Protein AF-A0A844EHQ6-F1 (afdb_monomer)

Nearest PDB structures (foldseek):
  2qr4-assembl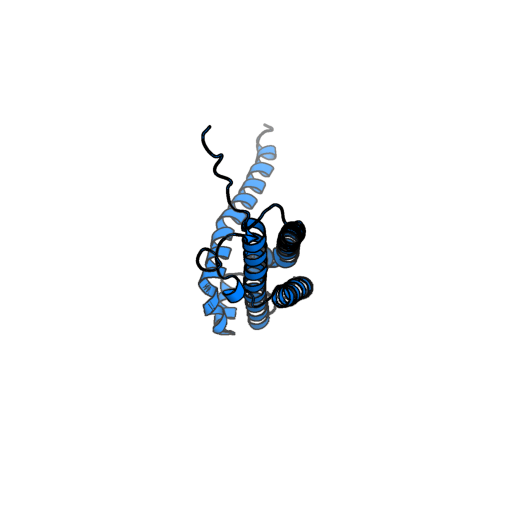y1_B  TM=8.077E-01  e=1.146E-06  Enterococcus faecium DO
  2qr4-assembly1_A  TM=8.031E-01  e=1.341E-06  Enterococcus faecium DO
  3ce2-assembly1_A  TM=8.254E-01  e=1.277E-05  Chlamydia abortus S26/3
  6ixg-assembly2_B  TM=1.799E-01  e=1.684E+00  Homo sapiens

Foldseek 3Di:
DDPDDDDDDLVRDPCVPDDDCVVLPVDVVSLVVLLVVLQVLLVVLLVLFPPLLVALVSVVVSVVSLVVSVVSLVSSQVSLVSQCVSPVVDPVSVVSNVVSVVSVVSSCVSCVRPLVVLLPQDPVSVVVSCVVPVVCVVCVVVSVVSNVCNVVVVVVVVVVVVVVCVVVPPPD

Organism: NCBI:txid152331

Structure (mmCIF, N/CA/C/O backbone):
data_AF-A0A844EHQ6-F1
#
_entry.id   AF-A0A844EHQ6-F1
#
loop_
_atom_site.group_PDB
_atom_site.id
_atom_site.type_symbol
_atom_site.label_atom_id
_atom_site.label_alt_id
_atom_site.label_comp_id
_atom_site.label_asym_id
_atom_site.label_entity_id
_atom_site.label_seq_id
_atom_site.pdbx_PDB_ins_code
_atom_site.Cartn_x
_atom_site.Cartn_y
_atom_site.Cartn_z
_atom_site.occupancy
_atom_site.B_iso_or_equiv
_atom_site.auth_seq_id
_atom_site.auth_comp_id
_atom_site.auth_asym_id
_atom_site.auth_atom_id
_atom_site.pdbx_PDB_model_num
ATOM 1 N N . MET A 1 1 ? 43.605 -10.210 -33.749 1.00 46.16 1 MET A N 1
ATOM 2 C CA . MET A 1 1 ? 42.868 -9.333 -32.817 1.00 46.16 1 MET A CA 1
ATOM 3 C C . MET A 1 1 ? 41.642 -10.095 -32.357 1.00 46.16 1 MET A C 1
ATOM 5 O O . MET A 1 1 ? 40.936 -10.614 -33.214 1.00 46.16 1 MET A O 1
ATOM 9 N N . ALA A 1 2 ? 41.449 -10.269 -31.049 1.00 52.56 2 ALA A N 1
ATOM 10 C CA . ALA A 1 2 ? 40.245 -10.914 -30.534 1.00 52.56 2 ALA A CA 1
ATOM 11 C C . ALA A 1 2 ? 39.041 -10.014 -30.852 1.00 52.56 2 ALA A C 1
ATOM 13 O O . ALA A 1 2 ? 39.104 -8.812 -30.601 1.00 52.56 2 ALA A O 1
ATOM 14 N N . LYS A 1 3 ? 37.986 -10.571 -31.459 1.00 57.03 3 LYS A N 1
ATOM 15 C CA . LYS A 1 3 ? 36.709 -9.868 -31.630 1.00 57.03 3 LYS A CA 1
ATOM 16 C C . LYS A 1 3 ? 36.200 -9.506 -30.237 1.00 57.03 3 LYS A C 1
ATOM 18 O O . LYS A 1 3 ? 35.974 -10.410 -29.436 1.00 57.03 3 LYS A O 1
ATOM 23 N N . THR A 1 4 ? 36.042 -8.217 -29.955 1.00 67.94 4 THR A N 1
ATOM 24 C CA . THR A 1 4 ? 35.307 -7.758 -28.775 1.00 67.94 4 THR A CA 1
ATOM 25 C C . THR A 1 4 ? 33.912 -8.363 -28.852 1.00 67.94 4 THR A C 1
ATOM 27 O O . THR A 1 4 ? 33.213 -8.183 -29.847 1.00 67.94 4 THR A O 1
ATOM 30 N N . GLN A 1 5 ? 33.550 -9.166 -27.858 1.00 74.12 5 GLN A N 1
ATOM 31 C CA . GLN A 1 5 ? 32.217 -9.735 -27.769 1.00 74.12 5 GLN A CA 1
ATOM 32 C C . GLN A 1 5 ? 31.311 -8.638 -27.207 1.00 74.12 5 GLN A C 1
ATOM 34 O O . GLN A 1 5 ? 31.434 -8.278 -26.039 1.00 74.12 5 GLN A O 1
ATOM 39 N N . GLU A 1 6 ? 30.483 -8.042 -28.062 1.00 82.25 6 GLU A N 1
ATOM 40 C CA . GLU A 1 6 ? 29.496 -7.051 -27.637 1.00 82.25 6 GLU A CA 1
ATOM 41 C C . GLU A 1 6 ? 28.376 -7.754 -26.867 1.00 82.25 6 GLU A C 1
ATOM 43 O O . GLU A 1 6 ? 27.886 -8.811 -27.275 1.00 82.25 6 GLU A O 1
ATOM 48 N N . LEU A 1 7 ? 28.021 -7.193 -25.711 1.00 85.50 7 LEU A N 1
ATOM 49 C CA . LEU A 1 7 ? 26.875 -7.650 -24.935 1.00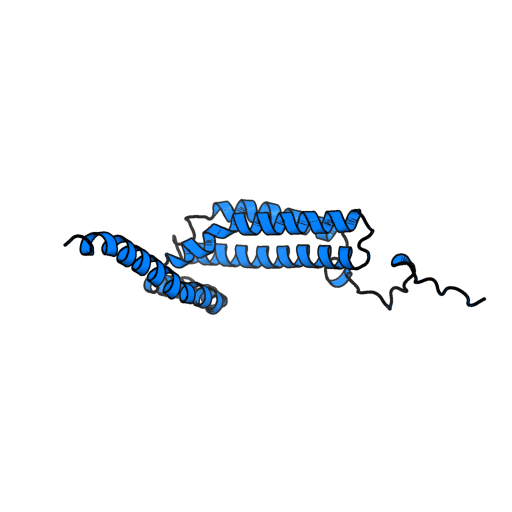 85.50 7 LEU A CA 1
ATOM 50 C C . LEU A 1 7 ? 25.594 -7.156 -25.622 1.00 85.50 7 LEU A C 1
ATOM 52 O O . LEU A 1 7 ? 25.568 -5.998 -26.041 1.00 85.50 7 LEU A O 1
ATOM 56 N N . PRO A 1 8 ? 24.549 -7.994 -25.729 1.00 88.56 8 PRO A N 1
ATOM 57 C CA . PRO A 1 8 ? 23.300 -7.586 -26.359 1.00 88.56 8 PRO A CA 1
ATOM 58 C C . PRO A 1 8 ? 22.607 -6.492 -25.543 1.00 88.56 8 PRO A C 1
ATOM 60 O O . PRO A 1 8 ? 22.617 -6.522 -24.308 1.00 88.56 8 PRO A O 1
ATOM 63 N N . LEU A 1 9 ? 21.951 -5.563 -26.235 1.00 90.81 9 LEU A N 1
ATOM 64 C CA . LEU A 1 9 ? 21.003 -4.637 -25.621 1.00 90.81 9 LEU A CA 1
ATOM 65 C C . LEU A 1 9 ? 19.753 -5.387 -25.154 1.00 90.81 9 LEU A C 1
ATOM 67 O O . LEU A 1 9 ? 19.432 -6.477 -25.635 1.00 90.81 9 LEU A O 1
ATOM 71 N N . ARG A 1 10 ? 18.994 -4.795 -24.224 1.00 90.19 10 ARG A N 1
ATOM 72 C CA . ARG A 1 10 ? 17.820 -5.467 -23.654 1.00 90.19 10 ARG A CA 1
ATOM 73 C C . ARG A 1 10 ? 16.787 -5.864 -24.715 1.00 90.19 10 ARG A C 1
ATOM 75 O O . ARG A 1 10 ? 16.211 -6.945 -24.626 1.00 90.19 10 ARG A O 1
ATOM 82 N N . ASN A 1 11 ? 16.575 -5.010 -25.712 1.00 89.56 11 ASN A N 1
ATOM 83 C CA . ASN A 1 11 ? 15.650 -5.236 -26.826 1.00 89.56 11 ASN A CA 1
ATOM 84 C C . ASN A 1 11 ? 16.163 -6.241 -27.878 1.00 89.56 11 ASN A C 1
ATOM 86 O O . ASN A 1 11 ? 15.402 -6.620 -28.764 1.00 89.56 11 ASN A O 1
ATOM 90 N N . GLU A 1 12 ? 17.422 -6.675 -27.787 1.00 91.81 12 GLU A N 1
ATOM 91 C CA . GLU A 1 12 ? 18.026 -7.689 -28.661 1.00 91.81 12 GLU A CA 1
ATOM 92 C C . GLU A 1 12 ? 17.947 -9.099 -28.053 1.00 91.81 12 GLU A C 1
ATOM 94 O O . GLU A 1 12 ? 18.218 -10.093 -28.731 1.00 91.81 12 GLU A O 1
ATOM 99 N N . VAL A 1 13 ? 17.565 -9.212 -26.775 1.00 92.44 13 VAL A N 1
ATOM 100 C CA . VAL A 1 13 ? 17.392 -10.498 -26.093 1.00 92.44 13 VAL A CA 1
ATOM 101 C C . VAL A 1 13 ? 16.114 -11.187 -26.598 1.00 92.44 13 VAL A C 1
ATOM 103 O O . VAL A 1 13 ? 15.044 -10.579 -26.549 1.00 92.44 13 VAL A O 1
ATOM 106 N N . PRO A 1 14 ? 16.174 -12.463 -27.031 1.00 93.75 14 PRO A N 1
ATOM 107 C CA . PRO A 1 14 ? 14.986 -13.219 -27.422 1.00 93.75 14 PRO A CA 1
ATOM 108 C C . PRO A 1 14 ? 13.936 -13.260 -26.310 1.00 93.75 14 PRO A C 1
ATOM 110 O O . PRO A 1 14 ? 14.268 -13.566 -25.168 1.00 93.75 14 PRO A O 1
ATOM 113 N N . GLU A 1 15 ? 12.665 -13.045 -26.655 1.00 91.06 15 GLU A N 1
ATOM 114 C CA . GLU A 1 15 ? 11.548 -12.990 -25.698 1.00 91.06 15 GLU A CA 1
ATOM 115 C C . GLU A 1 15 ? 11.456 -14.238 -24.800 1.00 91.06 15 GLU A C 1
ATOM 117 O O . GLU A 1 15 ? 11.208 -14.124 -23.604 1.00 91.06 15 GLU A O 1
ATOM 122 N N . ALA A 1 16 ? 11.770 -15.427 -25.327 1.00 93.19 16 ALA A N 1
ATOM 123 C CA . ALA A 1 16 ? 11.802 -16.679 -24.558 1.00 93.19 16 ALA A CA 1
ATOM 124 C C . ALA A 1 16 ? 12.831 -16.692 -23.403 1.00 93.19 16 ALA A C 1
ATOM 126 O O . ALA A 1 16 ? 12.775 -17.561 -22.537 1.00 93.19 16 ALA A O 1
ATOM 127 N N . LEU A 1 17 ? 13.779 -15.751 -23.397 1.00 93.25 17 LEU A N 1
ATOM 128 C CA . LEU A 1 17 ? 14.769 -15.537 -22.338 1.00 93.25 17 LEU A CA 1
ATOM 129 C C . LEU A 1 17 ? 14.420 -14.319 -21.463 1.00 93.25 17 LEU A C 1
ATOM 131 O O . LEU A 1 17 ? 15.265 -13.812 -20.724 1.00 93.25 17 LEU A O 1
ATOM 135 N N . THR A 1 18 ? 13.189 -13.816 -21.563 1.00 91.44 18 THR A N 1
ATOM 136 C CA . THR A 1 18 ? 12.686 -12.658 -20.820 1.00 91.44 18 THR A CA 1
ATOM 137 C C . THR A 1 18 ? 11.580 -13.049 -19.848 1.00 91.44 18 THR A C 1
ATOM 139 O O . THR A 1 18 ? 10.942 -14.089 -19.990 1.00 91.44 18 THR A O 1
ATOM 142 N N . TRP A 1 19 ? 11.372 -12.224 -18.822 1.00 90.62 19 TRP A N 1
ATOM 143 C CA . TRP A 1 19 ? 10.233 -12.383 -17.925 1.00 90.62 19 TRP A CA 1
ATOM 144 C C . TRP A 1 19 ? 8.959 -11.917 -18.625 1.00 90.62 19 TRP A C 1
ATOM 146 O O . TRP A 1 19 ? 8.938 -10.830 -19.203 1.00 90.62 19 TRP A O 1
ATOM 156 N N . ASP A 1 20 ? 7.888 -12.693 -18.502 1.00 94.25 20 ASP A N 1
ATOM 157 C CA . ASP A 1 20 ? 6.576 -12.301 -19.005 1.00 94.25 20 ASP A CA 1
ATOM 158 C C . ASP A 1 20 ? 5.812 -11.474 -17.958 1.00 94.25 20 ASP A C 1
ATOM 160 O O . ASP A 1 20 ? 5.129 -12.006 -17.075 1.00 94.25 20 ASP A O 1
ATOM 164 N N . LEU A 1 21 ? 5.917 -10.147 -18.064 1.00 95.06 21 LEU A N 1
ATOM 165 C CA . LEU A 1 21 ? 5.179 -9.226 -17.195 1.00 95.06 21 LEU A CA 1
ATOM 166 C C . LEU A 1 21 ? 3.703 -9.056 -17.576 1.00 95.06 21 LEU A C 1
ATOM 168 O O . LEU A 1 21 ? 2.964 -8.430 -16.810 1.00 95.06 21 LEU A O 1
ATOM 172 N N . THR A 1 22 ? 3.246 -9.631 -18.695 1.00 94.81 22 THR A N 1
ATOM 173 C CA . THR A 1 22 ? 1.821 -9.585 -19.066 1.00 94.81 22 THR A CA 1
ATOM 174 C C . THR A 1 22 ? 0.947 -10.351 -18.070 1.00 94.81 22 THR A C 1
ATOM 176 O O . THR A 1 22 ? -0.227 -10.028 -17.883 1.00 94.81 22 THR A O 1
ATOM 179 N N . THR A 1 23 ? 1.556 -11.292 -17.340 1.00 94.94 23 THR A N 1
ATOM 180 C CA . THR A 1 23 ? 0.959 -12.021 -16.212 1.00 94.94 23 THR A CA 1
ATOM 181 C C . THR A 1 23 ? 0.623 -11.127 -15.013 1.00 94.94 23 THR A C 1
ATOM 183 O O . THR A 1 23 ? -0.269 -11.458 -14.230 1.00 94.94 23 THR A O 1
ATOM 186 N N . VAL A 1 24 ? 1.297 -9.979 -14.873 1.00 96.69 24 VAL A N 1
ATOM 187 C CA . VAL A 1 24 ? 1.015 -8.976 -13.839 1.00 96.69 24 VAL A CA 1
ATOM 188 C C . VAL A 1 24 ? 0.034 -7.942 -14.391 1.00 96.69 24 VAL A C 1
ATOM 190 O O . VAL A 1 24 ? -1.067 -7.784 -13.859 1.00 96.69 24 VAL A O 1
ATOM 193 N N . TYR A 1 25 ? 0.387 -7.281 -15.493 1.00 98.00 25 TYR A N 1
ATOM 194 C CA . TYR A 1 25 ? -0.508 -6.389 -16.227 1.00 98.00 25 TYR A CA 1
ATOM 195 C C . TYR A 1 25 ? -0.397 -6.648 -17.718 1.00 98.00 25 TYR A C 1
ATOM 197 O O . TYR A 1 25 ? 0.693 -6.585 -18.274 1.00 98.00 25 TYR A O 1
ATOM 205 N N . ALA A 1 26 ? -1.541 -6.836 -18.375 1.00 97.00 26 ALA A N 1
ATOM 206 C CA . ALA A 1 26 ? -1.596 -7.031 -19.821 1.00 97.00 26 ALA A CA 1
ATOM 207 C C . ALA A 1 26 ? -0.987 -5.855 -20.607 1.00 97.00 26 ALA A C 1
ATOM 209 O O . ALA A 1 26 ? -0.515 -6.045 -21.726 1.00 97.00 26 ALA A O 1
ATOM 210 N N . SER A 1 27 ? -1.002 -4.646 -20.035 1.00 97.56 27 SER A N 1
ATOM 211 C CA . SER A 1 27 ? -0.384 -3.464 -20.625 1.00 97.56 27 SER A CA 1
ATOM 212 C C . SER A 1 27 ? -0.069 -2.392 -19.580 1.00 97.56 27 SER A C 1
ATOM 214 O O . SER A 1 27 ? -0.557 -2.432 -18.446 1.00 97.56 27 SER A O 1
ATOM 216 N N . ASP A 1 28 ? 0.710 -1.391 -19.986 1.00 97.81 28 ASP A N 1
ATOM 217 C CA . ASP A 1 28 ? 1.001 -0.231 -19.144 1.00 97.81 28 ASP A CA 1
ATOM 218 C C . ASP A 1 28 ? -0.265 0.593 -18.851 1.00 97.81 28 ASP A C 1
ATOM 220 O O . ASP A 1 28 ? -0.383 1.168 -17.778 1.00 97.81 28 ASP A O 1
ATOM 224 N N . GLU A 1 29 ? -1.257 0.607 -19.742 1.00 98.31 29 GLU A N 1
ATOM 225 C CA . GLU A 1 29 ? -2.540 1.282 -19.505 1.00 98.31 29 GLU A CA 1
ATOM 226 C C . GLU A 1 29 ? -3.344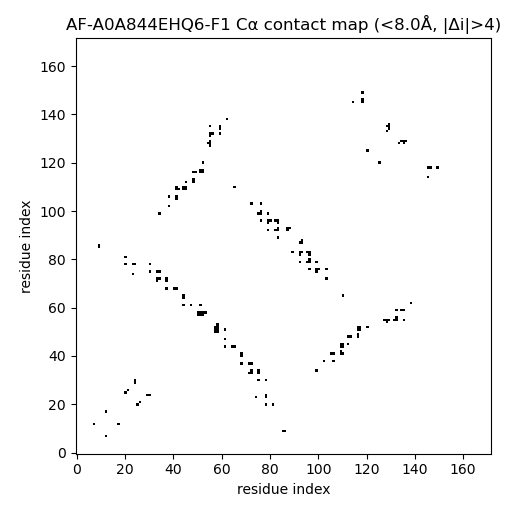 0.601 -18.386 1.00 98.31 29 GLU A C 1
ATOM 228 O O . GLU A 1 29 ? -3.987 1.279 -17.583 1.00 98.31 29 GLU A O 1
ATOM 233 N N . ALA A 1 30 ? -3.278 -0.733 -18.286 1.00 98.31 30 ALA A N 1
ATOM 234 C CA . ALA A 1 30 ? -3.881 -1.461 -17.169 1.00 98.31 30 ALA A CA 1
ATOM 235 C C . ALA A 1 30 ? -3.193 -1.108 -15.839 1.00 98.31 30 ALA A C 1
ATOM 237 O O . ALA A 1 30 ? -3.866 -0.939 -14.821 1.00 98.31 30 ALA A O 1
ATOM 238 N N . PHE A 1 31 ? -1.868 -0.925 -15.865 1.00 98.62 31 PHE A N 1
ATOM 239 C CA . PHE A 1 31 ? -1.121 -0.381 -14.735 1.00 98.62 31 PHE A CA 1
ATOM 240 C C . PHE A 1 31 ? -1.596 1.040 -14.372 1.00 98.62 31 PHE A C 1
ATOM 242 O O . PHE A 1 31 ? -1.824 1.312 -13.196 1.00 98.62 31 PHE A O 1
ATOM 249 N N . GLU A 1 32 ? -1.773 1.945 -15.345 1.00 98.56 32 GLU A N 1
ATOM 250 C CA . GLU A 1 32 ? -2.183 3.340 -15.081 1.00 98.56 32 GLU A CA 1
ATOM 251 C C . GLU A 1 32 ? -3.554 3.425 -14.404 1.00 98.56 32 GLU A C 1
ATOM 253 O O . GLU A 1 32 ? -3.785 4.275 -13.534 1.00 98.56 32 GLU A O 1
ATOM 258 N N . SER A 1 33 ? -4.462 2.527 -14.795 1.00 98.50 33 SER A N 1
ATOM 259 C CA . SER A 1 33 ? -5.777 2.403 -14.175 1.00 98.50 33 SER A CA 1
ATOM 260 C C . SER A 1 33 ? -5.649 2.027 -12.699 1.00 98.50 33 SER A C 1
ATOM 262 O O . SER A 1 33 ? -6.198 2.718 -11.842 1.00 98.50 33 SER A O 1
ATOM 264 N N . ASP A 1 34 ? -4.882 0.979 -12.382 1.00 98.56 34 ASP A N 1
ATOM 265 C CA . ASP A 1 34 ? -4.699 0.543 -10.995 1.00 98.56 34 ASP A CA 1
ATOM 266 C C . ASP A 1 34 ? -3.902 1.566 -10.166 1.00 98.56 34 ASP A C 1
ATOM 268 O O . ASP A 1 34 ? -4.234 1.797 -9.003 1.00 98.56 34 ASP A O 1
ATOM 272 N N . PHE A 1 35 ? -2.919 2.252 -10.758 1.00 98.81 35 PHE A N 1
ATOM 273 C CA . PHE A 1 35 ? -2.209 3.368 -10.123 1.00 98.81 35 PHE A CA 1
ATOM 274 C C . PHE A 1 35 ? -3.182 4.477 -9.690 1.00 98.81 35 PHE A C 1
ATOM 276 O O . PHE A 1 35 ? -3.153 4.943 -8.546 1.00 98.81 35 PHE A O 1
ATOM 283 N N . SER A 1 36 ? -4.077 4.882 -10.595 1.00 98.56 36 SER A N 1
ATOM 284 C CA . SER A 1 36 ? -5.079 5.921 -10.332 1.00 98.56 36 SER A CA 1
ATOM 285 C C . SER A 1 36 ? -6.100 5.478 -9.281 1.00 98.56 36 SER A C 1
ATOM 287 O O . SER A 1 36 ? -6.446 6.258 -8.388 1.00 98.56 36 SER A O 1
ATOM 289 N N . ASP A 1 37 ? -6.533 4.217 -9.336 1.00 98.56 37 ASP A N 1
ATOM 290 C CA . ASP A 1 37 ? -7.439 3.622 -8.353 1.00 98.56 37 ASP A CA 1
ATOM 291 C C . ASP A 1 37 ? -6.837 3.603 -6.949 1.00 98.56 37 ASP A C 1
ATOM 293 O O . ASP A 1 37 ? -7.518 3.962 -5.988 1.00 98.56 37 ASP A O 1
ATOM 297 N N . VAL A 1 38 ? -5.566 3.205 -6.811 1.00 98.69 38 VAL A N 1
ATOM 298 C CA . VAL A 1 38 ? -4.871 3.195 -5.515 1.00 98.69 38 VAL A CA 1
ATOM 299 C C . VAL A 1 38 ? -4.793 4.606 -4.953 1.00 98.69 38 VAL A C 1
ATOM 301 O O . VAL A 1 38 ? -5.125 4.811 -3.786 1.00 98.69 38 VAL A O 1
ATOM 304 N N . LYS A 1 39 ? -4.420 5.591 -5.777 1.00 98.31 39 LYS A N 1
ATOM 305 C CA . LYS A 1 39 ? -4.334 6.990 -5.350 1.00 98.31 39 LYS A CA 1
ATOM 306 C C . LYS A 1 39 ? -5.679 7.508 -4.832 1.00 98.31 39 LYS A C 1
ATOM 308 O O . LYS A 1 39 ? -5.770 7.976 -3.699 1.00 98.31 39 LYS A O 1
ATOM 313 N N . ALA A 1 40 ? -6.739 7.369 -5.627 1.00 98.44 40 ALA A N 1
ATOM 314 C CA . ALA A 1 40 ? -8.077 7.811 -5.235 1.00 98.44 40 ALA A CA 1
ATOM 315 C C . ALA A 1 40 ? -8.634 7.006 -4.045 1.00 98.44 40 ALA A C 1
ATOM 317 O O . ALA A 1 40 ? -9.366 7.535 -3.206 1.00 98.44 40 ALA A O 1
ATOM 318 N N . GLY A 1 41 ? -8.302 5.717 -3.968 1.00 98.44 41 GLY A N 1
ATOM 319 C CA . GLY A 1 41 ? -8.661 4.833 -2.869 1.00 98.44 41 GLY A CA 1
ATOM 320 C C . GLY A 1 41 ? -8.020 5.253 -1.551 1.00 98.44 41 GLY A C 1
ATOM 321 O O . GLY A 1 41 ? -8.725 5.350 -0.550 1.00 98.44 41 GLY A O 1
ATOM 322 N N . ALA A 1 42 ? -6.729 5.591 -1.558 1.00 97.62 42 ALA A N 1
ATOM 323 C CA . ALA A 1 42 ? -6.002 6.083 -0.388 1.00 97.62 42 ALA A CA 1
ATOM 324 C C . ALA A 1 42 ? -6.619 7.379 0.166 1.00 97.62 42 ALA A C 1
ATOM 326 O O . ALA A 1 42 ? -6.866 7.494 1.366 1.00 97.62 42 ALA A O 1
ATOM 327 N N . GLU A 1 43 ? -6.955 8.329 -0.714 1.00 96.38 43 GLU A N 1
ATOM 328 C CA . GLU A 1 43 ? -7.618 9.585 -0.335 1.00 96.38 43 GLU A CA 1
ATOM 329 C C . GLU A 1 43 ? -9.003 9.358 0.290 1.00 96.38 43 GLU A C 1
ATOM 331 O O . GLU A 1 43 ? -9.409 10.072 1.210 1.00 96.38 43 GLU A O 1
ATOM 336 N N . LYS A 1 44 ? -9.757 8.368 -0.203 1.00 97.81 44 LYS A N 1
ATOM 337 C CA . LYS A 1 44 ? -11.046 7.975 0.388 1.00 97.81 44 LYS A CA 1
ATOM 338 C C . LYS A 1 44 ? -10.850 7.260 1.719 1.00 97.81 44 LYS A C 1
ATOM 340 O O . LYS A 1 44 ? -11.595 7.536 2.655 1.00 97.81 44 LYS A O 1
ATOM 345 N N . PHE A 1 45 ? -9.858 6.380 1.805 1.00 98.19 45 PHE A N 1
ATOM 346 C CA . PHE A 1 45 ? -9.547 5.621 3.008 1.00 98.19 45 PHE A CA 1
ATOM 347 C C . PHE A 1 45 ? -9.163 6.539 4.169 1.00 98.19 45 PHE A C 1
ATOM 349 O O . PHE A 1 45 ? -9.681 6.372 5.267 1.00 98.19 45 PHE A O 1
ATOM 356 N N . ALA A 1 46 ? -8.363 7.578 3.915 1.00 97.50 46 ALA A N 1
ATOM 357 C CA . ALA A 1 46 ? -7.995 8.580 4.917 1.00 97.50 46 ALA A CA 1
ATOM 358 C C . ALA A 1 46 ? -9.209 9.223 5.621 1.00 97.50 46 ALA A C 1
ATOM 360 O O . ALA A 1 46 ? -9.133 9.591 6.790 1.00 97.50 46 ALA A O 1
ATOM 361 N N . LYS A 1 47 ? -10.359 9.315 4.939 1.00 97.25 47 LYS A N 1
ATOM 362 C CA . LYS A 1 47 ? -11.603 9.883 5.490 1.00 97.25 47 LYS A CA 1
ATOM 363 C C . LYS A 1 47 ? -12.328 8.948 6.465 1.00 97.25 47 LYS A C 1
ATOM 365 O O . LYS A 1 47 ? -13.306 9.371 7.071 1.00 97.25 47 LYS A O 1
ATOM 370 N N . LEU A 1 48 ? -11.887 7.695 6.597 1.00 97.56 48 LEU A N 1
ATOM 371 C CA . LEU A 1 48 ? -12.427 6.730 7.559 1.00 97.56 48 LEU A CA 1
ATOM 372 C C . LEU A 1 48 ? -11.777 6.846 8.946 1.00 97.56 48 LEU A C 1
ATOM 374 O O . LEU A 1 48 ? -12.242 6.187 9.880 1.00 97.56 48 LEU A O 1
ATOM 378 N N . SER A 1 49 ? -10.743 7.678 9.106 1.00 97.50 49 SER A N 1
ATOM 379 C CA . SER A 1 49 ? -10.138 7.936 10.414 1.00 97.50 49 SER A CA 1
ATOM 380 C C . SER A 1 49 ? -11.183 8.417 11.425 1.00 97.50 49 SER A C 1
ATOM 382 O O . SER A 1 49 ? -12.089 9.191 11.114 1.00 97.50 49 SER A O 1
ATOM 384 N N . GLY A 1 50 ? -11.080 7.898 12.641 1.00 97.31 50 GLY A N 1
ATOM 385 C CA . GLY A 1 50 ? -11.979 8.141 13.758 1.00 97.31 50 GLY A CA 1
ATOM 386 C C . GLY A 1 50 ? -13.247 7.293 13.731 1.00 97.31 50 GLY A C 1
ATOM 387 O O . GLY A 1 50 ? -14.077 7.436 14.627 1.00 97.31 50 GLY A O 1
ATOM 388 N N . THR A 1 51 ? -13.437 6.425 12.730 1.00 97.19 51 THR A N 1
ATOM 389 C CA . THR A 1 51 ? -14.709 5.701 12.553 1.00 97.19 51 THR A CA 1
ATOM 390 C C . THR A 1 51 ? -14.640 4.208 12.856 1.00 97.19 51 THR A C 1
ATOM 392 O O . THR A 1 51 ? -15.675 3.607 13.150 1.00 97.19 51 THR A O 1
ATOM 395 N N . ILE A 1 52 ? -13.452 3.591 12.841 1.00 97.12 52 ILE A N 1
ATOM 396 C CA . ILE A 1 52 ? -13.325 2.121 12.877 1.00 97.12 52 ILE A CA 1
ATOM 397 C C . ILE A 1 52 ? -13.764 1.509 14.212 1.00 97.12 52 ILE A C 1
ATOM 399 O O . ILE A 1 52 ? -14.197 0.363 14.262 1.00 97.12 52 ILE A O 1
ATOM 403 N N . ALA A 1 53 ? -13.721 2.287 15.295 1.00 95.50 53 ALA A N 1
ATOM 404 C CA . ALA A 1 53 ? -14.168 1.855 16.615 1.00 95.50 53 ALA A CA 1
ATOM 405 C C . ALA A 1 53 ? -15.679 2.058 16.848 1.00 95.50 53 ALA A C 1
ATOM 407 O O . ALA A 1 53 ? -16.173 1.712 17.926 1.00 95.50 53 ALA A O 1
ATOM 408 N N . ASN A 1 54 ? -16.426 2.618 15.888 1.00 96.50 54 ASN A N 1
ATOM 409 C CA . ASN A 1 54 ? -17.855 2.897 16.062 1.00 96.50 54 ASN A CA 1
ATOM 410 C C . ASN A 1 54 ? -18.686 1.611 16.142 1.00 96.50 54 ASN A C 1
ATOM 412 O O . ASN A 1 54 ? -19.608 1.533 16.950 1.00 96.50 54 ASN A O 1
ATOM 416 N N . ASN A 1 55 ? -18.371 0.611 15.314 1.00 98.00 55 ASN A N 1
ATOM 417 C CA . ASN A 1 55 ? -19.009 -0.706 15.312 1.00 98.00 55 ASN A CA 1
ATOM 418 C C . ASN A 1 55 ? -18.190 -1.719 14.487 1.00 98.00 55 ASN A C 1
ATOM 420 O O . ASN A 1 55 ? -17.297 -1.340 13.730 1.00 98.00 55 ASN A O 1
ATOM 424 N N . ALA A 1 56 ? -18.540 -3.002 14.606 1.00 98.12 56 ALA A N 1
ATOM 425 C CA . ALA A 1 56 ? -17.849 -4.106 13.940 1.00 98.12 56 ALA A CA 1
ATOM 426 C C . ALA A 1 56 ? -17.855 -4.000 12.403 1.00 98.12 56 ALA A C 1
ATOM 428 O O . ALA A 1 56 ? -16.845 -4.281 11.761 1.00 98.12 56 ALA A O 1
ATOM 429 N N . ALA A 1 57 ? -18.956 -3.527 11.809 1.00 98.38 57 ALA A N 1
ATOM 430 C CA . ALA A 1 57 ? -19.066 -3.357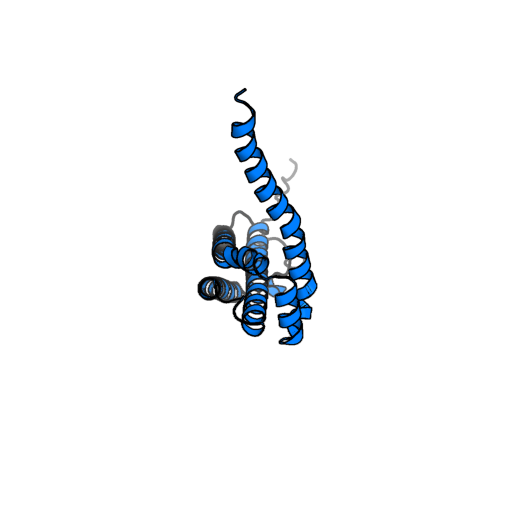 10.360 1.00 98.38 57 ALA A CA 1
ATOM 431 C C . ALA A 1 57 ? -18.129 -2.257 9.830 1.00 98.38 57 ALA A C 1
ATOM 433 O O . ALA A 1 57 ? -17.556 -2.400 8.751 1.00 98.38 57 ALA A O 1
ATOM 434 N N . ALA A 1 58 ? -17.933 -1.175 10.592 1.00 98.25 58 ALA A N 1
ATOM 435 C CA . ALA A 1 58 ? -16.978 -0.123 10.256 1.00 98.25 58 ALA A CA 1
ATOM 436 C C . ALA A 1 58 ? -15.533 -0.648 10.275 1.00 98.25 58 ALA A C 1
ATOM 438 O O . ALA A 1 58 ? -14.782 -0.383 9.334 1.00 98.25 58 ALA A O 1
ATOM 439 N N . LEU A 1 59 ? -15.164 -1.435 11.295 1.00 98.50 59 LEU A N 1
ATOM 440 C CA . LEU A 1 59 ? -13.851 -2.081 11.357 1.00 98.50 59 LEU A CA 1
ATOM 441 C C . LEU A 1 59 ? -13.648 -3.062 10.198 1.00 98.50 59 LEU A C 1
ATOM 443 O O . LEU A 1 59 ? -12.598 -3.027 9.557 1.00 98.50 59 LEU A O 1
ATOM 447 N N . LEU A 1 60 ? -14.644 -3.907 9.905 1.00 98.56 60 LEU A N 1
ATOM 448 C CA . LEU A 1 60 ? -14.558 -4.867 8.805 1.00 98.56 60 LEU A CA 1
ATOM 449 C C . LEU A 1 60 ? -14.346 -4.141 7.480 1.00 98.56 60 LEU A C 1
ATOM 451 O O . LEU A 1 60 ? -13.385 -4.434 6.776 1.00 98.56 60 LEU A O 1
ATOM 455 N N . LYS A 1 61 ? -15.188 -3.145 7.181 1.00 98.12 61 LYS A N 1
ATOM 456 C CA . LYS A 1 61 ? -15.097 -2.380 5.937 1.00 98.12 61 LYS A CA 1
ATOM 457 C C . LYS A 1 61 ? -13.727 -1.720 5.779 1.00 98.12 61 LYS A C 1
ATOM 459 O O . LYS A 1 61 ? -13.135 -1.799 4.709 1.00 98.12 61 LYS A O 1
ATOM 464 N N . ALA A 1 62 ? -13.221 -1.069 6.826 1.00 98.38 62 ALA A N 1
ATOM 465 C CA . ALA A 1 62 ? -11.907 -0.439 6.768 1.00 98.38 62 ALA A CA 1
ATOM 466 C C . ALA A 1 62 ? -10.784 -1.480 6.606 1.00 98.38 62 ALA A C 1
ATOM 468 O O . ALA A 1 62 ? -9.845 -1.259 5.851 1.00 98.38 62 ALA A O 1
ATOM 469 N N . THR A 1 63 ? -10.890 -2.640 7.254 1.00 98.50 63 THR A N 1
ATOM 470 C CA . THR A 1 63 ? -9.899 -3.714 7.096 1.00 98.50 63 THR A CA 1
ATOM 471 C C . THR A 1 63 ? -9.913 -4.272 5.671 1.00 98.50 63 THR A C 1
ATOM 473 O O . THR A 1 63 ? -8.857 -4.390 5.054 1.00 98.50 63 THR A O 1
ATOM 476 N N . ASP A 1 64 ? -11.093 -4.536 5.107 1.00 98.38 64 ASP A N 1
ATOM 477 C CA . ASP A 1 64 ? -11.258 -4.986 3.721 1.00 98.38 64 ASP A CA 1
ATOM 478 C C . ASP A 1 64 ? -10.677 -3.974 2.723 1.00 98.38 64 ASP A C 1
ATOM 480 O O . ASP A 1 64 ? -9.894 -4.350 1.846 1.00 98.38 64 ASP A O 1
ATOM 484 N N . ASP A 1 65 ? -11.022 -2.691 2.878 1.00 98.25 65 ASP A N 1
ATOM 485 C CA . ASP A 1 65 ? -10.540 -1.608 2.017 1.00 98.25 65 ASP A CA 1
ATOM 486 C C . ASP A 1 65 ? -9.010 -1.484 2.094 1.00 98.25 65 ASP A C 1
ATOM 488 O O . ASP A 1 65 ? -8.344 -1.410 1.058 1.00 98.25 65 ASP A O 1
ATOM 492 N N . LEU A 1 66 ? -8.437 -1.522 3.305 1.00 98.38 66 LEU A N 1
ATOM 493 C CA . LEU A 1 66 ? -6.990 -1.472 3.512 1.00 98.38 66 LEU A CA 1
ATOM 494 C C . LEU A 1 66 ? -6.295 -2.652 2.827 1.00 98.38 66 LEU A C 1
ATOM 496 O O . LEU A 1 66 ? -5.324 -2.458 2.101 1.00 98.38 66 LEU A O 1
ATOM 500 N N . MET A 1 67 ? -6.803 -3.872 3.013 1.00 98.00 67 MET A N 1
ATOM 501 C CA . MET A 1 67 ? -6.220 -5.079 2.419 1.00 98.00 67 MET A CA 1
ATOM 502 C C . MET A 1 67 ? -6.328 -5.078 0.892 1.00 98.00 67 MET A C 1
ATOM 504 O O . MET A 1 67 ? -5.391 -5.478 0.199 1.00 98.00 67 MET A O 1
ATOM 508 N N . ALA A 1 68 ? -7.457 -4.626 0.343 1.00 98.25 68 ALA A N 1
ATOM 509 C CA . ALA A 1 68 ? -7.652 -4.521 -1.097 1.00 98.25 68 ALA A CA 1
ATOM 510 C C . ALA A 1 68 ? -6.711 -3.484 -1.726 1.00 98.25 68 ALA A C 1
ATOM 512 O O . ALA A 1 68 ? -6.069 -3.780 -2.738 1.00 98.25 68 ALA A O 1
ATOM 513 N N . LEU A 1 69 ? -6.593 -2.301 -1.117 1.00 98.50 69 LEU A N 1
ATOM 514 C CA . LEU A 1 69 ? -5.720 -1.242 -1.617 1.00 98.50 69 LEU A CA 1
ATOM 515 C C . LEU A 1 69 ? -4.240 -1.605 -1.486 1.00 98.50 69 LEU A C 1
ATOM 517 O O . LEU A 1 69 ? -3.504 -1.408 -2.448 1.00 98.50 69 LEU A O 1
ATOM 521 N N . SER A 1 70 ? -3.816 -2.195 -0.363 1.00 98.19 70 SER A N 1
ATOM 522 C CA . SER A 1 70 ? -2.428 -2.634 -0.162 1.00 98.19 70 SER A CA 1
ATOM 523 C C . SER A 1 70 ? -1.995 -3.656 -1.214 1.00 98.19 70 SER A C 1
ATOM 525 O O . SER A 1 70 ? -0.934 -3.501 -1.810 1.00 98.19 70 SER A O 1
ATOM 527 N N . ARG A 1 71 ? -2.842 -4.651 -1.528 1.00 98.44 71 ARG A N 1
ATOM 528 C CA . ARG A 1 71 ? -2.553 -5.628 -2.597 1.00 98.44 71 ARG A CA 1
ATOM 529 C C . ARG A 1 71 ? -2.443 -4.974 -3.974 1.00 98.44 71 ARG A C 1
ATOM 531 O O . ARG A 1 71 ? -1.580 -5.340 -4.767 1.00 98.44 71 ARG A O 1
ATOM 538 N N . LYS A 1 72 ? -3.323 -4.014 -4.277 1.00 98.56 72 LYS A N 1
ATOM 539 C CA . LYS A 1 72 ? -3.284 -3.293 -5.557 1.00 98.56 72 LYS A CA 1
ATOM 540 C C . LYS A 1 72 ? -2.027 -2.417 -5.654 1.00 98.56 72 LYS A C 1
ATOM 542 O O . LYS A 1 72 ? -1.359 -2.437 -6.685 1.00 98.56 72 LYS A O 1
ATOM 547 N N . LEU A 1 73 ? -1.663 -1.717 -4.577 1.00 98.75 73 LEU A N 1
ATOM 548 C CA . LEU A 1 73 ? -0.430 -0.934 -4.490 1.00 98.75 73 LEU A CA 1
ATOM 549 C C . LEU A 1 73 ? 0.811 -1.808 -4.691 1.00 98.75 73 LEU A C 1
ATOM 551 O O . LEU A 1 73 ? 1.681 -1.440 -5.472 1.00 98.75 73 LEU A O 1
ATOM 555 N N . GLU A 1 74 ? 0.886 -2.959 -4.022 1.00 98.50 74 GLU A N 1
ATOM 556 C CA . GLU A 1 74 ? 2.003 -3.896 -4.165 1.00 98.50 74 GLU A CA 1
ATOM 557 C C . GLU A 1 74 ? 2.160 -4.340 -5.623 1.00 98.50 74 GLU A C 1
ATOM 559 O O . GLU A 1 74 ? 3.252 -4.278 -6.184 1.00 98.50 74 GLU A O 1
ATOM 564 N N . LYS A 1 75 ? 1.051 -4.690 -6.283 1.00 98.56 75 LYS A N 1
ATOM 565 C CA . LYS A 1 75 ? 1.048 -5.067 -7.698 1.00 98.56 75 LYS A CA 1
ATOM 566 C C . LYS A 1 75 ? 1.550 -3.941 -8.612 1.00 98.56 75 LYS A C 1
ATOM 568 O O . LYS A 1 75 ? 2.344 -4.198 -9.516 1.00 98.56 75 LYS A O 1
ATOM 573 N N . VAL A 1 76 ? 1.085 -2.706 -8.393 1.00 98.69 76 VAL A N 1
ATOM 574 C CA . VAL A 1 76 ? 1.575 -1.498 -9.086 1.00 98.69 76 VAL A CA 1
ATOM 575 C C . VAL A 1 76 ? 3.086 -1.363 -8.878 1.00 98.69 76 VAL A C 1
ATOM 577 O O . VAL A 1 76 ? 3.845 -1.333 -9.843 1.00 98.69 76 VAL A O 1
ATOM 580 N N . TYR A 1 77 ? 3.536 -1.360 -7.627 1.00 98.56 77 TYR A N 1
ATOM 581 C CA . TYR A 1 77 ? 4.938 -1.172 -7.273 1.00 98.56 77 TYR A CA 1
ATOM 582 C C . TYR A 1 77 ? 5.852 -2.216 -7.927 1.00 98.56 77 TYR A C 1
ATOM 584 O O . TYR A 1 77 ? 6.801 -1.856 -8.624 1.00 98.56 77 TYR A O 1
ATOM 592 N N . VAL A 1 78 ? 5.525 -3.503 -7.772 1.00 98.12 78 VAL A N 1
ATOM 593 C CA . VAL A 1 78 ? 6.329 -4.615 -8.295 1.00 98.12 78 VAL A CA 1
ATOM 594 C C . VAL A 1 78 ? 6.392 -4.586 -9.820 1.00 98.12 78 VAL A C 1
ATOM 596 O O . VAL A 1 78 ? 7.466 -4.773 -10.383 1.00 98.12 78 VAL A O 1
ATOM 599 N N . TYR A 1 79 ? 5.287 -4.303 -10.516 1.00 98.56 79 TYR A N 1
ATOM 600 C CA . TYR A 1 79 ? 5.323 -4.187 -11.976 1.00 98.56 79 TYR A CA 1
ATOM 601 C C . TYR A 1 79 ? 6.267 -3.077 -12.444 1.00 98.56 79 TYR A C 1
ATOM 603 O O . TYR A 1 79 ? 7.086 -3.299 -13.336 1.00 98.56 79 TYR A O 1
ATOM 611 N N . ALA A 1 80 ? 6.163 -1.893 -11.835 1.00 98.31 80 ALA A N 1
ATOM 612 C CA . ALA A 1 80 ? 6.997 -0.753 -12.188 1.00 98.31 80 ALA A CA 1
ATOM 613 C C . ALA A 1 80 ? 8.483 -1.030 -11.917 1.00 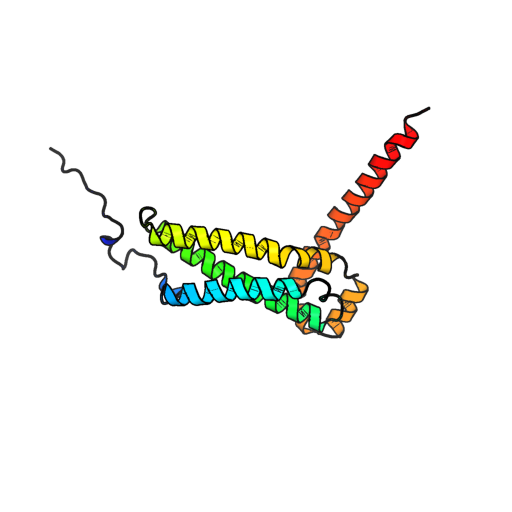98.31 80 ALA A C 1
ATOM 615 O O . ALA A 1 80 ? 9.323 -0.731 -12.766 1.00 98.31 80 ALA A O 1
ATOM 616 N N . GLN A 1 81 ? 8.789 -1.661 -10.780 1.00 98.31 81 GLN A N 1
ATOM 617 C CA . GLN A 1 81 ? 10.140 -2.094 -10.437 1.00 98.31 81 GLN A CA 1
ATOM 618 C C . GLN A 1 81 ? 10.679 -3.089 -11.472 1.00 98.31 81 GLN A C 1
ATOM 620 O O . GLN A 1 81 ? 11.725 -2.852 -12.064 1.00 98.31 81 GLN A O 1
ATOM 625 N N . LEU A 1 82 ? 9.936 -4.159 -11.776 1.00 97.50 82 LEU A N 1
ATOM 626 C CA . LEU A 1 82 ? 10.370 -5.178 -12.738 1.00 97.50 82 LEU A CA 1
ATOM 627 C C . LEU A 1 82 ? 10.507 -4.625 -14.165 1.00 97.50 82 LEU A C 1
ATOM 629 O O . LEU A 1 82 ? 11.324 -5.123 -14.939 1.00 97.50 82 LEU A O 1
ATOM 633 N N . LYS A 1 83 ? 9.712 -3.619 -14.550 1.00 96.62 83 LYS A N 1
ATOM 634 C CA . LYS A 1 83 ? 9.878 -2.897 -15.822 1.00 96.62 83 LYS A CA 1
ATOM 635 C C . LYS A 1 83 ? 11.167 -2.083 -15.851 1.00 96.62 83 L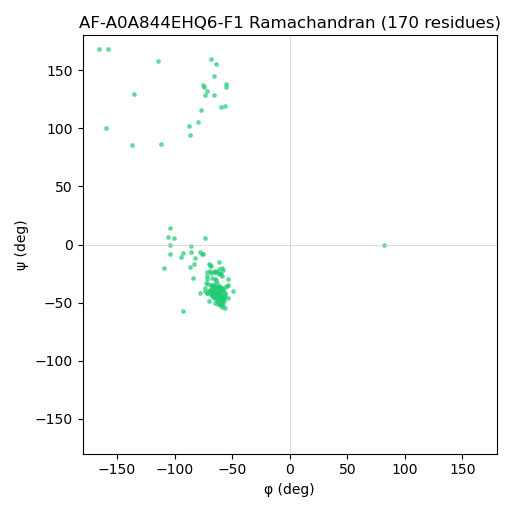YS A C 1
ATOM 637 O O . LYS A 1 83 ? 11.865 -2.114 -16.860 1.00 96.62 83 LYS A O 1
ATOM 642 N N . ASN A 1 84 ? 11.483 -1.387 -14.764 1.00 97.50 84 ASN A N 1
ATOM 643 C CA . ASN A 1 84 ? 12.717 -0.622 -14.636 1.00 97.50 84 ASN A CA 1
ATOM 644 C C . ASN A 1 84 ? 13.958 -1.532 -14.600 1.00 97.50 84 ASN A C 1
ATOM 646 O O . ASN A 1 84 ? 14.936 -1.263 -15.288 1.00 97.50 84 ASN A O 1
ATOM 650 N N . ASP A 1 85 ? 13.895 -2.648 -13.873 1.00 96.75 85 ASP A N 1
ATOM 651 C CA . ASP A 1 85 ? 15.016 -3.582 -13.704 1.00 96.75 85 ASP A CA 1
ATOM 652 C C . ASP A 1 85 ? 15.372 -4.339 -14.996 1.00 96.75 85 ASP A C 1
ATOM 654 O O . ASP A 1 85 ? 16.478 -4.861 -15.125 1.00 96.75 85 ASP A O 1
ATOM 658 N N . GLN A 1 86 ? 14.463 -4.387 -15.978 1.00 93.88 86 GLN A N 1
ATOM 659 C CA . GLN A 1 86 ? 14.765 -4.938 -17.303 1.00 93.88 86 GLN A CA 1
ATOM 660 C C . GLN A 1 86 ? 15.790 -4.100 -18.065 1.00 93.88 86 GLN A C 1
ATOM 662 O O . GLN A 1 86 ? 16.615 -4.666 -18.780 1.00 93.88 86 GLN A O 1
ATOM 667 N N . ASP A 1 87 ? 15.699 -2.776 -17.959 1.00 94.25 87 ASP A N 1
ATOM 668 C CA . ASP A 1 87 ? 16.634 -1.837 -18.571 1.00 94.25 87 ASP A CA 1
ATOM 669 C C . ASP A 1 87 ? 16.544 -0.484 -17.865 1.00 94.25 87 ASP A C 1
ATOM 671 O O . ASP A 1 87 ? 15.673 0.348 -18.142 1.00 94.25 87 ASP A O 1
ATOM 675 N N . THR A 1 88 ? 17.497 -0.248 -16.967 1.00 94.81 88 THR A N 1
ATOM 676 C CA . THR A 1 88 ? 17.562 0.976 -16.172 1.00 94.81 88 THR A CA 1
ATOM 677 C C . THR A 1 88 ? 18.011 2.187 -16.986 1.00 94.81 88 THR A C 1
ATOM 679 O O . THR A 1 88 ? 18.237 3.234 -16.394 1.00 94.81 88 THR A O 1
ATOM 682 N N . SER A 1 89 ? 18.189 2.090 -18.308 1.00 94.56 89 SER A N 1
ATOM 683 C CA . SER A 1 89 ? 18.441 3.244 -19.185 1.00 94.56 89 SER A CA 1
ATOM 684 C C . SE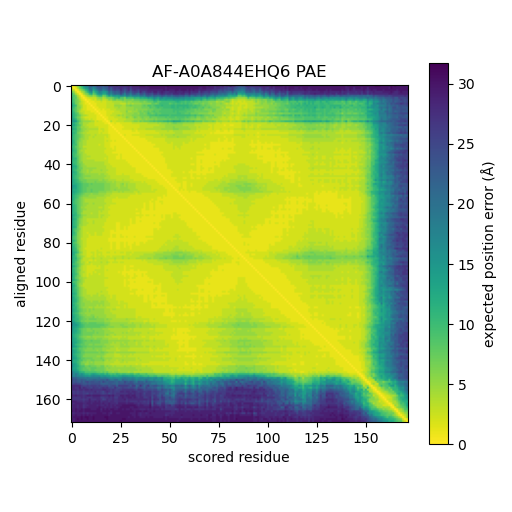R A 1 89 ? 17.164 3.827 -19.804 1.00 94.56 89 SER A C 1
ATOM 686 O O . SER A 1 89 ? 17.209 4.887 -20.424 1.00 94.56 89 SER A O 1
ATOM 688 N N . VAL A 1 90 ? 16.012 3.167 -19.627 1.00 96.56 90 VAL A N 1
ATOM 689 C CA . VAL A 1 90 ? 14.740 3.593 -20.221 1.00 96.56 90 VAL A CA 1
ATOM 690 C C . VAL A 1 90 ? 14.019 4.590 -19.308 1.00 96.56 90 VAL A C 1
ATOM 692 O O . VAL A 1 90 ? 13.325 4.200 -18.366 1.00 96.56 90 VAL A O 1
ATOM 695 N N . ASP A 1 91 ? 14.096 5.879 -19.651 1.00 97.81 91 ASP A N 1
ATOM 696 C CA . ASP A 1 91 ? 13.488 6.993 -18.898 1.00 97.81 91 ASP A CA 1
ATOM 697 C C . ASP A 1 91 ? 12.011 6.763 -18.537 1.00 97.81 91 ASP A C 1
ATOM 699 O O . ASP A 1 91 ? 11.568 7.064 -17.427 1.00 97.81 91 ASP A O 1
ATOM 703 N N . ARG A 1 92 ? 11.231 6.183 -19.462 1.00 97.75 92 ARG A N 1
ATOM 704 C CA . ARG A 1 92 ? 9.808 5.869 -19.240 1.00 97.75 92 ARG A CA 1
ATOM 705 C C . ARG A 1 92 ? 9.607 4.975 -18.014 1.00 97.75 92 ARG A C 1
ATOM 707 O O . ARG A 1 92 ? 8.694 5.224 -17.227 1.00 97.75 92 ARG A O 1
ATOM 714 N N . TYR A 1 93 ? 10.419 3.929 -17.866 1.00 97.75 93 TYR A N 1
ATOM 715 C CA . TYR A 1 93 ? 10.252 2.951 -16.790 1.00 97.75 93 TYR A CA 1
ATOM 716 C C . TYR A 1 93 ? 10.908 3.408 -15.485 1.00 97.75 93 TYR A C 1
ATOM 718 O O . TYR A 1 93 ? 10.346 3.146 -14.423 1.00 97.75 93 TYR A O 1
ATOM 726 N N . GLN A 1 94 ? 11.973 4.213 -15.552 1.00 98.50 94 GLN A N 1
ATOM 727 C CA . GLN A 1 94 ? 12.477 4.943 -14.383 1.00 98.50 94 GLN A CA 1
ATOM 728 C C . GLN A 1 94 ? 11.400 5.869 -13.796 1.00 98.50 94 GLN A C 1
ATOM 730 O O . GLN A 1 94 ? 11.128 5.840 -12.595 1.00 98.50 94 GLN A O 1
ATOM 735 N N . ALA A 1 95 ? 10.733 6.661 -14.646 1.00 98.44 95 ALA A N 1
ATOM 736 C CA . ALA A 1 95 ? 9.657 7.552 -14.222 1.00 98.44 95 ALA A CA 1
ATOM 737 C C . ALA A 1 95 ? 8.462 6.771 -13.651 1.00 98.44 95 ALA A C 1
ATOM 739 O O . ALA A 1 95 ? 7.899 7.164 -12.626 1.00 98.44 95 ALA A O 1
ATOM 740 N N . MET A 1 96 ? 8.096 5.645 -14.280 1.00 98.56 96 MET A N 1
ATOM 741 C CA . MET A 1 96 ? 7.037 4.752 -13.801 1.00 98.56 96 MET A CA 1
ATOM 742 C C . MET A 1 96 ? 7.346 4.170 -12.414 1.00 98.56 96 MET A C 1
ATOM 744 O O . MET A 1 96 ? 6.443 4.088 -11.575 1.00 98.56 96 MET A O 1
ATOM 748 N N . TYR A 1 97 ? 8.595 3.789 -12.158 1.00 98.69 97 TYR A N 1
ATOM 749 C CA . TYR A 1 97 ? 9.021 3.290 -10.855 1.00 98.69 97 TYR A CA 1
ATOM 750 C C . TYR A 1 97 ? 9.041 4.401 -9.801 1.00 98.69 97 TYR A C 1
ATOM 752 O O . TYR A 1 97 ? 8.368 4.274 -8.779 1.00 98.69 97 TYR A O 1
ATOM 760 N N . SER A 1 98 ? 9.654 5.549 -10.102 1.00 98.62 98 SER A N 1
ATOM 761 C CA . SER A 1 98 ? 9.726 6.691 -9.180 1.00 98.62 98 SER A CA 1
ATOM 762 C C . SER A 1 98 ? 8.345 7.176 -8.714 1.00 98.62 98 SER A C 1
ATOM 764 O O . SER A 1 98 ? 8.121 7.411 -7.524 1.00 98.62 98 SER A O 1
ATOM 766 N N . ARG A 1 99 ? 7.355 7.264 -9.617 1.00 98.56 99 ARG A N 1
ATOM 767 C CA . ARG A 1 99 ? 5.983 7.621 -9.206 1.00 98.56 99 ARG A CA 1
ATOM 768 C C . ARG A 1 99 ? 5.313 6.542 -8.351 1.00 98.56 99 ARG A C 1
ATOM 770 O O . ARG A 1 99 ? 4.445 6.876 -7.549 1.00 98.56 99 ARG A O 1
ATOM 777 N N . SER A 1 100 ? 5.678 5.272 -8.526 1.00 98.69 100 SER A N 1
ATOM 778 C CA . SER A 1 100 ? 5.135 4.160 -7.736 1.00 98.69 100 SER A CA 1
ATOM 779 C C . SER A 1 100 ? 5.703 4.179 -6.318 1.00 98.69 100 SER A C 1
ATOM 781 O O . SER A 1 100 ? 4.954 3.974 -5.366 1.00 98.69 100 SER A O 1
ATOM 783 N N . GLU A 1 101 ? 6.980 4.538 -6.156 1.00 98.62 101 GLU A N 1
ATOM 784 C CA . GLU A 1 101 ? 7.579 4.826 -4.846 1.00 98.62 101 GLU A CA 1
ATOM 785 C C . GLU A 1 101 ? 6.876 6.005 -4.159 1.00 98.62 101 GLU A C 1
ATOM 787 O O . GLU A 1 101 ? 6.476 5.912 -2.996 1.00 98.62 101 GLU A O 1
ATOM 792 N N . ALA A 1 102 ? 6.642 7.097 -4.894 1.00 98.69 102 ALA A N 1
ATOM 793 C CA . ALA A 1 102 ? 5.923 8.255 -4.367 1.00 98.69 102 ALA A CA 1
ATOM 794 C C . ALA A 1 102 ? 4.479 7.913 -3.957 1.00 98.69 102 ALA A C 1
ATOM 796 O O . ALA A 1 102 ? 3.996 8.403 -2.934 1.00 98.69 102 ALA A O 1
ATOM 797 N N . LEU A 1 103 ? 3.791 7.066 -4.729 1.00 98.62 103 LEU A N 1
ATOM 798 C CA . LEU A 1 103 ? 2.456 6.576 -4.394 1.00 98.62 103 LEU A CA 1
ATOM 799 C C . LEU A 1 103 ? 2.477 5.700 -3.135 1.00 98.62 103 LEU A C 1
ATOM 801 O O . LEU A 1 103 ? 1.604 5.861 -2.287 1.00 98.62 103 LEU A O 1
ATOM 805 N N . ALA A 1 104 ? 3.476 4.828 -2.974 1.00 98.69 104 ALA A N 1
ATOM 806 C CA . ALA A 1 104 ? 3.620 4.004 -1.776 1.00 98.69 104 ALA A CA 1
ATOM 807 C C . ALA A 1 104 ? 3.834 4.854 -0.513 1.00 98.69 104 ALA A C 1
ATOM 809 O O . ALA A 1 104 ? 3.193 4.613 0.512 1.00 98.69 104 ALA A O 1
ATOM 810 N N . ALA A 1 105 ? 4.658 5.904 -0.599 1.00 98.44 105 ALA A N 1
ATOM 811 C CA . ALA A 1 105 ? 4.845 6.855 0.496 1.00 98.44 105 ALA A CA 1
ATOM 812 C C . ALA A 1 105 ? 3.546 7.610 0.841 1.00 98.44 105 ALA A C 1
ATOM 814 O O . ALA A 1 105 ? 3.182 7.725 2.013 1.00 98.44 105 ALA A O 1
ATOM 815 N N . GLN A 1 106 ? 2.813 8.085 -0.174 1.00 97.81 106 GLN A N 1
ATOM 816 C CA . GLN A 1 106 ? 1.515 8.748 0.013 1.00 97.81 106 GLN A CA 1
ATOM 817 C C . GLN A 1 106 ? 0.476 7.811 0.634 1.00 97.81 106 GLN A C 1
ATOM 819 O O . GLN A 1 106 ? -0.249 8.218 1.540 1.00 97.81 106 GLN A O 1
ATOM 824 N N . PHE A 1 107 ? 0.422 6.558 0.179 1.00 98.56 107 PHE A N 1
ATOM 825 C CA . PHE A 1 107 ? -0.454 5.535 0.735 1.00 98.56 107 PHE A CA 1
ATOM 826 C C . PHE A 1 107 ? -0.144 5.291 2.212 1.00 98.56 107 PHE A C 1
ATOM 828 O O . PHE A 1 107 ? -1.042 5.409 3.040 1.00 98.56 107 PHE A O 1
ATOM 835 N N . GLY A 1 108 ? 1.128 5.059 2.555 1.00 97.81 108 GLY A N 1
ATOM 836 C CA . GLY A 1 108 ? 1.553 4.854 3.940 1.00 97.81 108 GLY A CA 1
ATOM 837 C C . GLY A 1 108 ? 1.166 6.017 4.857 1.00 97.81 108 GLY A C 1
ATOM 838 O O . GLY A 1 108 ? 0.655 5.796 5.953 1.00 97.81 108 GLY A O 1
ATOM 839 N N . ALA A 1 109 ? 1.318 7.261 4.391 1.00 97.19 109 ALA A N 1
ATOM 840 C CA . ALA A 1 109 ? 0.852 8.435 5.127 1.00 97.19 109 ALA A CA 1
ATOM 841 C C . ALA A 1 109 ? -0.679 8.436 5.303 1.00 97.19 109 ALA A C 1
ATOM 843 O O . ALA A 1 109 ? -1.170 8.612 6.421 1.00 97.19 109 ALA A O 1
ATOM 844 N N . ALA A 1 110 ? -1.431 8.186 4.227 1.00 97.06 110 ALA A N 1
ATOM 845 C CA . ALA A 1 110 ? -2.894 8.185 4.213 1.00 97.06 110 ALA A CA 1
ATOM 846 C C . ALA A 1 110 ? -3.531 7.061 5.054 1.00 97.06 110 ALA A C 1
ATOM 848 O O . ALA A 1 110 ? -4.677 7.200 5.483 1.00 97.06 110 ALA A O 1
ATOM 849 N N . THR A 1 111 ? -2.810 5.964 5.305 1.00 97.25 111 THR A N 1
ATOM 850 C CA . THR A 1 111 ? -3.284 4.816 6.099 1.00 97.25 111 THR A CA 1
ATOM 851 C C . THR A 1 111 ? -2.697 4.756 7.511 1.00 97.25 111 THR A C 1
ATOM 853 O O . THR A 1 111 ? -3.139 3.934 8.311 1.00 97.25 111 THR A O 1
ATOM 856 N N . SER A 1 112 ? -1.720 5.608 7.840 1.00 95.88 112 SER A N 1
ATOM 857 C CA . SER A 1 112 ? -0.962 5.570 9.106 1.00 95.88 112 SER A CA 1
ATOM 858 C C . SER A 1 112 ? -1.813 5.693 10.376 1.00 95.88 112 SER A C 1
ATOM 860 O O . SER A 1 112 ? -1.392 5.257 11.444 1.00 95.88 112 SER A O 1
ATOM 862 N N . TRP A 1 113 ? -3.021 6.249 10.271 1.00 95.94 113 TRP A N 1
ATOM 863 C CA . TRP A 1 113 ? -3.971 6.388 11.377 1.00 95.94 113 TRP A CA 1
ATOM 864 C C . TRP A 1 113 ? -4.604 5.056 11.812 1.00 95.94 113 TRP A C 1
ATOM 866 O O . TRP A 1 113 ? -5.043 4.939 12.957 1.00 95.94 113 TRP A O 1
ATOM 876 N N . PHE A 1 114 ? -4.654 4.055 10.925 1.00 97.19 114 PHE A N 1
ATOM 877 C CA . PHE A 1 114 ? -5.432 2.834 11.138 1.00 97.19 114 PHE A CA 1
ATOM 878 C C . PHE A 1 114 ? -4.912 2.008 12.317 1.00 97.19 114 PHE A C 1
ATOM 880 O O . PHE A 1 114 ? -5.681 1.652 13.208 1.00 97.19 114 PHE A O 1
ATOM 887 N N . GLU A 1 115 ? -3.605 1.739 12.361 1.00 93.69 115 GLU A N 1
ATOM 888 C CA . GLU A 1 115 ? -2.991 0.956 13.439 1.00 93.69 115 GLU A CA 1
ATOM 889 C C . GLU A 1 115 ? -3.130 1.648 14.816 1.00 93.69 115 GLU A C 1
ATOM 891 O O . GLU A 1 115 ? -3.636 1.008 15.740 1.00 93.69 115 GLU A O 1
ATOM 896 N N . PRO A 1 116 ? -2.813 2.951 14.985 1.00 92.69 116 PRO A N 1
ATOM 897 C CA . PRO A 1 116 ? -3.068 3.674 16.232 1.00 92.69 116 PRO A CA 1
ATOM 898 C C . PRO A 1 116 ? -4.525 3.652 16.704 1.00 92.69 116 PRO A C 1
ATOM 900 O O . PRO A 1 116 ? -4.777 3.624 17.908 1.00 92.69 116 PRO A O 1
ATOM 903 N N . GLU A 1 117 ? -5.498 3.700 15.795 1.00 95.06 117 GLU A N 1
ATOM 904 C CA . GLU A 1 117 ? -6.913 3.604 16.163 1.00 95.06 117 GLU A CA 1
ATOM 905 C C . GLU A 1 117 ? -7.317 2.184 16.553 1.00 95.06 117 GLU A C 1
ATOM 907 O O . GLU A 1 117 ? -8.032 2.001 17.539 1.00 95.06 117 GLU A O 1
ATOM 912 N N . LEU A 1 118 ? -6.814 1.183 15.832 1.00 95.44 118 LEU A N 1
ATOM 913 C CA . LEU A 1 118 ? -7.036 -0.225 16.132 1.00 95.44 118 LEU A CA 1
ATOM 914 C C . LEU A 1 118 ? -6.504 -0.566 17.533 1.00 95.44 118 LEU A C 1
ATOM 916 O O . LEU A 1 118 ? -7.205 -1.192 18.326 1.00 95.44 118 LEU A O 1
ATOM 920 N N . LEU A 1 119 ? -5.314 -0.072 17.891 1.00 92.50 119 LEU A N 1
ATOM 921 C CA . LEU A 1 119 ? -4.700 -0.265 19.211 1.00 92.50 119 LEU A CA 1
ATOM 922 C C . LEU A 1 119 ? -5.521 0.324 20.375 1.00 92.50 119 LEU A C 1
ATOM 924 O O . LEU A 1 119 ? -5.345 -0.113 21.510 1.00 92.50 119 LEU A O 1
ATOM 928 N N . LYS A 1 120 ? -6.426 1.280 20.120 1.00 91.25 120 LYS A N 1
ATOM 929 C CA . LYS A 1 120 ? -7.319 1.862 21.143 1.00 91.25 120 LYS A CA 1
ATOM 930 C C . LYS A 1 120 ? -8.559 1.005 21.422 1.00 91.25 120 LYS A C 1
ATOM 932 O O . LYS A 1 120 ? -9.277 1.282 22.383 1.00 91.25 120 LYS A O 1
ATOM 937 N N . ILE A 1 121 ? -8.848 -0.003 20.598 1.00 93.44 121 ILE A N 1
ATOM 938 C CA . ILE A 1 121 ? -9.988 -0.904 20.803 1.00 93.44 121 ILE A CA 1
ATOM 939 C C . ILE A 1 121 ? -9.627 -1.901 21.906 1.00 93.44 121 ILE A C 1
ATOM 941 O O . ILE A 1 121 ? -8.725 -2.710 21.738 1.00 93.44 121 ILE A O 1
ATOM 945 N N . SER A 1 122 ? -10.327 -1.871 23.040 1.00 91.62 122 SER A N 1
ATOM 946 C CA . SER A 1 122 ? -10.075 -2.821 24.131 1.00 91.62 122 SER A CA 1
ATOM 947 C C . SER A 1 122 ? -10.382 -4.264 23.724 1.00 91.62 122 SER A C 1
ATOM 949 O O . SER A 1 122 ? -11.227 -4.512 22.863 1.00 91.62 122 SER A O 1
ATOM 951 N N . ASP A 1 123 ? -9.753 -5.227 24.396 1.00 91.31 123 ASP A N 1
ATOM 952 C CA . ASP A 1 123 ? -9.930 -6.652 24.087 1.00 91.31 123 ASP A CA 1
ATOM 953 C C . ASP A 1 123 ? -11.396 -7.081 24.231 1.00 91.31 123 ASP A C 1
ATOM 955 O O . ASP A 1 123 ? -11.924 -7.766 23.360 1.00 91.31 123 ASP A O 1
ATOM 959 N N . SER A 1 124 ? -12.096 -6.590 25.263 1.00 93.94 124 SER A N 1
ATOM 960 C CA . SER A 1 124 ? -13.540 -6.819 25.447 1.00 93.94 124 SER A CA 1
ATOM 961 C C . SER A 1 124 ? -14.355 -6.332 24.248 1.00 93.94 124 SER A C 1
ATOM 963 O O . SER A 1 124 ? -15.203 -7.059 23.736 1.00 93.94 124 SER A O 1
ATOM 965 N N . LYS A 1 125 ? -14.072 -5.120 23.757 1.00 95.44 125 LYS A N 1
ATOM 966 C CA . LYS A 1 125 ? -14.784 -4.547 22.612 1.00 95.44 125 LYS A CA 1
ATOM 967 C C . LYS A 1 125 ? -14.463 -5.291 21.316 1.00 95.44 125 LYS A C 1
ATOM 969 O O . LYS A 1 125 ? -15.339 -5.460 20.473 1.00 95.44 125 LYS A O 1
ATOM 974 N N . MET A 1 126 ? -13.233 -5.776 21.162 1.00 96.00 126 MET A N 1
ATOM 975 C CA . MET A 1 126 ? -12.868 -6.606 20.017 1.00 96.00 126 MET A CA 1
ATOM 976 C C . MET A 1 126 ? -13.600 -7.957 20.038 1.00 96.00 126 MET A C 1
ATOM 978 O O . MET A 1 126 ? -14.069 -8.410 18.997 1.00 96.00 126 MET A O 1
ATOM 982 N N . GLN A 1 127 ? -13.773 -8.574 21.214 1.00 95.94 127 GLN A N 1
ATOM 983 C CA . GLN A 1 127 ? -14.592 -9.784 21.353 1.00 95.94 127 GLN A CA 1
ATOM 984 C C . GLN A 1 127 ? -16.052 -9.530 20.959 1.00 95.94 127 GLN A C 1
ATOM 986 O O . GLN A 1 127 ? -16.625 -10.317 20.209 1.00 95.94 127 GLN A O 1
ATOM 991 N N . GLU A 1 128 ? -16.640 -8.407 21.381 1.00 97.75 128 GLU A N 1
ATOM 992 C CA . GLU A 1 128 ? -17.978 -7.996 20.928 1.00 97.75 128 GLU A CA 1
ATOM 993 C C . GLU A 1 128 ? -18.038 -7.834 19.402 1.00 97.75 128 GLU A C 1
ATOM 995 O O . GLU A 1 128 ? -19.013 -8.244 18.771 1.00 97.75 128 GLU A O 1
ATOM 1000 N N . PHE A 1 129 ? -16.987 -7.282 18.791 1.00 98.12 129 PHE A N 1
ATOM 1001 C CA . PHE A 1 129 ? -16.925 -7.106 17.343 1.00 98.12 129 PHE A CA 1
ATOM 1002 C C . PHE A 1 129 ? -16.866 -8.437 16.593 1.00 98.12 129 PHE A C 1
ATOM 1004 O O . PHE A 1 129 ? -17.593 -8.589 15.615 1.00 98.12 129 PHE A O 1
ATOM 1011 N N . TYR A 1 130 ? -16.087 -9.415 17.063 1.00 97.94 130 TYR A N 1
ATOM 1012 C CA . TYR A 1 130 ? -16.079 -10.756 16.469 1.00 97.94 130 TYR A CA 1
ATOM 1013 C C . TYR A 1 130 ? -17.447 -11.445 16.545 1.00 97.94 130 TYR A C 1
ATOM 1015 O O . TYR A 1 130 ? -17.827 -12.145 15.610 1.00 97.94 130 TYR A O 1
ATOM 1023 N N . GLN A 1 131 ? -18.205 -11.236 17.627 1.00 97.56 131 GLN A N 1
ATOM 1024 C CA . GLN A 1 131 ? -19.555 -11.795 17.755 1.00 97.56 131 GLN A CA 1
ATOM 1025 C C . GLN A 1 131 ? -20.559 -11.101 16.828 1.00 97.56 131 GLN A C 1
ATOM 1027 O O . GLN A 1 131 ? -21.400 -11.759 16.218 1.00 97.56 131 GLN A O 1
ATOM 1032 N N . ALA A 1 132 ? -20.476 -9.773 16.717 1.00 98.12 132 ALA A N 1
ATOM 1033 C CA . ALA A 1 132 ? -21.371 -8.989 15.871 1.00 98.12 132 ALA A CA 1
ATOM 1034 C C . ALA A 1 132 ? -21.080 -9.165 14.371 1.00 98.12 132 ALA A C 1
ATOM 1036 O O . ALA A 1 132 ? -22.006 -9.129 13.563 1.00 98.12 132 ALA A O 1
ATOM 1037 N N . GLU A 1 133 ? -19.814 -9.358 13.997 1.00 98.12 133 GLU A N 1
ATOM 1038 C CA . GLU A 1 133 ? -19.373 -9.549 12.615 1.00 98.12 133 GLU A CA 1
ATOM 1039 C C . GLU A 1 133 ? -18.332 -10.684 12.528 1.00 98.12 133 GLU A C 1
ATOM 1041 O O . GLU A 1 133 ? -17.122 -10.433 12.523 1.00 98.12 133 GLU A O 1
ATOM 1046 N N . PRO A 1 134 ? -18.778 -11.952 12.411 1.00 97.50 134 PRO A N 1
ATOM 1047 C CA . PRO A 1 134 ? -17.891 -13.119 12.372 1.00 97.50 134 PRO A CA 1
ATOM 10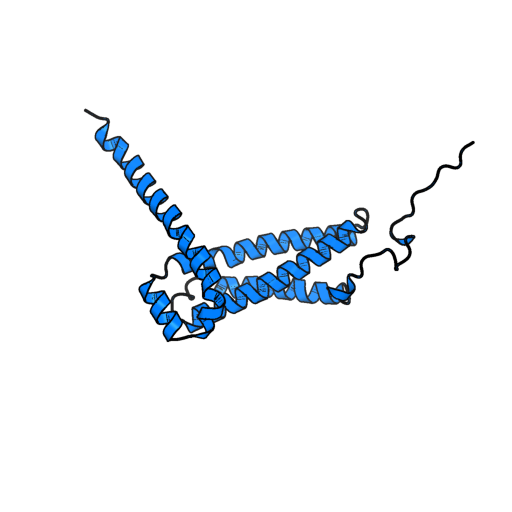48 C C . PRO A 1 134 ? -16.865 -13.110 11.231 1.00 97.50 134 PRO A C 1
ATOM 1050 O O . PRO A 1 134 ? -15.845 -13.793 11.302 1.00 97.50 134 PRO A O 1
ATOM 1053 N N . LYS A 1 135 ? -17.091 -12.324 10.168 1.00 97.94 135 LYS A N 1
ATOM 1054 C CA . LYS A 1 135 ? -16.116 -12.169 9.076 1.00 97.94 135 LYS A CA 1
ATOM 1055 C C . LYS A 1 135 ? -14.804 -11.534 9.538 1.00 97.94 135 LYS A C 1
ATOM 1057 O O . LYS A 1 135 ? -13.773 -11.792 8.921 1.00 97.94 135 LYS A O 1
ATOM 1062 N N . LEU A 1 136 ? -14.806 -10.771 10.636 1.00 97.88 136 LEU A N 1
ATOM 1063 C CA . LEU A 1 136 ? -13.586 -10.206 11.222 1.00 97.88 136 LEU A CA 1
ATOM 1064 C C . LEU A 1 136 ? -12.577 -11.282 11.638 1.00 97.88 136 LEU A C 1
ATOM 1066 O O . LEU A 1 136 ? -11.378 -11.014 11.641 1.00 97.88 136 LEU A O 1
ATOM 1070 N N . THR A 1 137 ? -13.022 -12.508 11.931 1.00 96.00 137 THR A N 1
ATOM 1071 C CA . THR A 1 137 ? -12.129 -13.619 12.288 1.00 96.00 137 THR A CA 1
ATOM 1072 C C . THR A 1 137 ? -11.158 -13.977 11.157 1.00 96.00 137 THR A C 1
ATOM 1074 O O . THR A 1 137 ? -10.050 -14.431 11.431 1.00 96.00 137 THR A O 1
ATOM 1077 N N . ALA A 1 138 ? -11.494 -13.689 9.892 1.00 97.38 138 ALA A N 1
ATOM 1078 C CA . ALA A 1 138 ? -10.561 -13.847 8.771 1.00 97.38 138 ALA A CA 1
ATOM 1079 C C . ALA A 1 138 ? -9.296 -12.976 8.919 1.00 97.38 138 ALA A C 1
ATOM 1081 O O . ALA A 1 138 ? -8.240 -13.317 8.387 1.00 97.38 138 ALA A O 1
ATOM 1082 N N . TYR A 1 139 ? -9.395 -11.881 9.677 1.00 97.50 139 TYR A N 1
ATOM 1083 C CA . TYR A 1 139 ? -8.315 -10.936 9.951 1.00 97.50 139 TYR A CA 1
ATOM 1084 C C . TYR A 1 139 ? -7.748 -11.056 11.366 1.00 97.50 139 TYR A C 1
ATOM 1086 O O . TYR A 1 139 ? -6.892 -10.260 11.741 1.00 97.50 139 TYR A O 1
ATOM 1094 N N . GLN A 1 140 ? -8.165 -12.059 12.145 1.00 95.12 140 GLN A N 1
ATOM 1095 C CA . GLN A 1 140 ? -7.758 -12.195 13.543 1.00 95.12 140 GLN A CA 1
ATOM 1096 C C . GLN A 1 140 ? -6.236 -12.184 13.707 1.00 95.12 140 GLN A C 1
ATOM 1098 O O . GLN A 1 140 ? -5.718 -11.423 14.510 1.00 95.12 140 GLN A O 1
ATOM 1103 N N . ARG A 1 141 ? -5.505 -12.944 12.882 1.00 94.56 141 ARG A N 1
ATOM 1104 C CA . ARG A 1 141 ? -4.036 -12.958 12.934 1.00 94.56 141 ARG A CA 1
ATOM 1105 C C . ARG A 1 141 ? -3.427 -11.570 12.723 1.00 94.56 141 ARG A C 1
ATOM 1107 O O . ARG A 1 141 ? -2.447 -11.238 13.377 1.00 94.56 141 ARG A O 1
ATOM 1114 N N . PHE A 1 142 ? -3.979 -10.787 11.798 1.00 94.75 142 PHE A N 1
ATOM 1115 C CA . PHE A 1 142 ? -3.513 -9.426 11.543 1.00 94.75 142 PHE A CA 1
ATOM 1116 C C . PHE A 1 142 ? -3.749 -8.538 12.772 1.00 94.75 142 PHE A C 1
ATOM 1118 O O . PHE A 1 142 ? -2.833 -7.845 13.206 1.00 94.75 142 PHE A O 1
ATOM 1125 N N . PHE A 1 143 ? -4.933 -8.623 13.383 1.00 95.31 143 PHE A N 1
ATOM 1126 C CA . PHE A 1 143 ? -5.2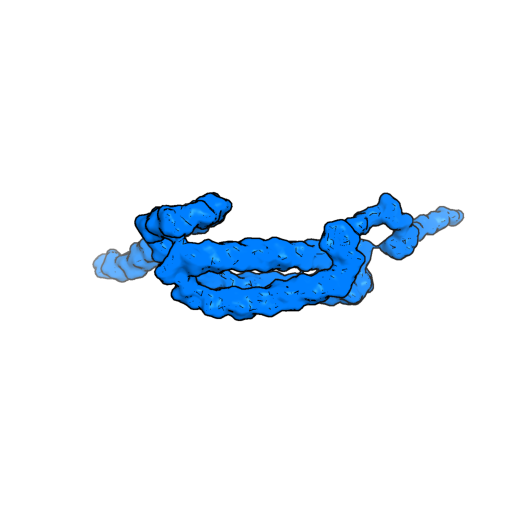41 -7.881 14.605 1.00 95.31 143 PHE A CA 1
ATOM 1127 C C . PHE A 1 143 ? -4.373 -8.313 15.791 1.00 95.31 143 PHE A C 1
ATOM 1129 O O . PHE A 1 143 ? -3.832 -7.452 16.477 1.00 95.31 143 PHE A O 1
ATOM 1136 N N . ASP A 1 144 ? -4.178 -9.615 15.996 1.00 91.50 144 ASP A N 1
ATOM 1137 C CA . ASP A 1 144 ? -3.356 -10.162 17.079 1.00 91.50 144 ASP A CA 1
ATOM 1138 C C . ASP A 1 144 ? -1.904 -9.675 16.960 1.00 91.50 144 ASP A C 1
ATOM 1140 O O . ASP A 1 144 ? -1.350 -9.155 17.925 1.00 91.50 144 ASP A O 1
ATOM 1144 N N . GLN A 1 145 ? -1.323 -9.713 15.754 1.00 91.19 145 GLN A N 1
ATOM 1145 C CA . GLN A 1 145 ? 0.019 -9.174 15.491 1.00 91.19 145 GLN A CA 1
ATOM 1146 C C . GLN A 1 145 ? 0.122 -7.671 15.776 1.00 91.19 145 GLN A C 1
ATOM 1148 O O . GLN A 1 145 ? 1.153 -7.195 16.254 1.00 91.19 145 GLN A O 1
ATOM 1153 N N . THR A 1 146 ? -0.931 -6.904 15.488 1.00 90.88 146 THR A N 1
ATOM 1154 C CA . THR A 1 146 ? -0.990 -5.494 15.877 1.00 90.88 146 THR A CA 1
ATOM 1155 C C . THR A 1 146 ? -1.082 -5.349 17.396 1.00 90.88 146 THR A C 1
ATOM 1157 O O . THR A 1 146 ? -0.370 -4.537 17.979 1.00 90.88 146 THR A O 1
ATOM 1160 N N . PHE A 1 147 ? -1.919 -6.136 18.070 1.00 89.25 147 PHE A N 1
ATOM 1161 C CA . PHE A 1 147 ? -2.138 -6.024 19.511 1.00 89.25 147 PHE A CA 1
ATOM 1162 C C . PHE A 1 147 ? -0.958 -6.501 20.357 1.00 89.25 147 PHE A C 1
ATOM 1164 O O . PHE A 1 147 ? -0.720 -5.908 21.408 1.00 89.25 147 PHE A O 1
ATOM 1171 N N . GLU A 1 148 ? -0.165 -7.463 19.886 1.00 84.94 148 GLU A N 1
ATOM 1172 C CA . GLU A 1 148 ? 1.115 -7.841 20.504 1.00 84.94 148 GLU A CA 1
ATOM 1173 C C . GLU A 1 148 ? 2.038 -6.621 20.671 1.00 84.94 148 GLU A C 1
ATOM 1175 O O . GLU A 1 148 ? 2.699 -6.463 21.698 1.00 84.94 148 GLU A O 1
ATOM 1180 N N . ARG A 1 149 ? 1.998 -5.667 19.731 1.00 74.06 149 ARG A N 1
ATOM 1181 C CA . ARG A 1 149 ? 2.779 -4.422 19.817 1.00 74.06 149 ARG A CA 1
ATOM 1182 C C . ARG A 1 149 ? 2.307 -3.473 20.924 1.00 74.06 149 ARG A C 1
ATOM 1184 O O . ARG A 1 149 ? 3.079 -2.599 21.316 1.00 74.06 149 ARG A O 1
ATOM 1191 N N . ARG A 1 150 ? 1.088 -3.625 21.473 1.00 70.94 150 ARG A N 1
ATOM 1192 C CA . ARG A 1 150 ? 0.618 -2.799 22.610 1.00 70.94 150 ARG A CA 1
ATOM 1193 C C . ARG A 1 150 ? 1.519 -2.944 23.827 1.00 70.94 150 ARG A C 1
ATOM 1195 O O . ARG A 1 150 ? 1.724 -1.950 24.518 1.00 70.94 150 ARG A O 1
ATOM 1202 N N . GLN A 1 151 ? 2.028 -4.151 24.089 1.00 61.47 151 GLN A N 1
ATOM 1203 C CA . GLN A 1 151 ? 2.850 -4.425 25.271 1.00 61.47 151 GLN A CA 1
ATOM 1204 C C . GLN A 1 151 ? 4.101 -3.535 25.269 1.00 61.47 151 GLN A C 1
ATOM 1206 O O . GLN A 1 151 ? 4.360 -2.841 26.245 1.00 61.47 151 GLN A O 1
ATOM 1211 N N . HIS A 1 152 ? 4.758 -3.402 24.115 1.00 60.84 152 HIS A N 1
ATOM 1212 C CA . HIS A 1 152 ? 5.933 -2.542 23.953 1.00 60.84 152 HIS A CA 1
ATOM 1213 C C . HIS A 1 152 ? 5.620 -1.034 23.975 1.00 60.84 152 HIS A C 1
ATOM 1215 O O . HIS A 1 152 ? 6.471 -0.231 24.344 1.00 60.84 152 HIS A O 1
ATOM 1221 N N . ILE A 1 153 ? 4.409 -0.610 23.594 1.00 59.28 153 ILE A N 1
ATOM 1222 C CA . ILE A 1 153 ? 4.008 0.811 23.635 1.00 59.28 153 ILE A CA 1
ATOM 1223 C C . ILE A 1 153 ? 3.657 1.248 25.065 1.00 59.28 153 ILE A C 1
ATOM 1225 O O . ILE A 1 153 ? 4.020 2.350 25.481 1.00 59.28 153 ILE A O 1
ATOM 1229 N N . LEU A 1 154 ? 2.949 0.401 25.819 1.00 56.53 154 LEU A N 1
ATOM 1230 C CA . LEU A 1 154 ? 2.585 0.684 27.209 1.00 56.53 154 LEU A CA 1
ATOM 1231 C C . LEU A 1 154 ? 3.818 0.715 28.113 1.00 56.53 154 LEU A C 1
ATOM 1233 O O . LEU A 1 154 ? 3.935 1.638 28.913 1.00 56.53 154 LEU A O 1
ATOM 1237 N N . GLU A 1 155 ? 4.747 -0.230 27.947 1.00 54.00 155 GLU A N 1
ATOM 1238 C CA . GLU A 1 155 ? 6.015 -0.255 28.689 1.00 54.00 155 GLU A CA 1
ATOM 1239 C C . GLU A 1 155 ? 6.817 1.036 28.475 1.00 54.00 155 GLU A C 1
ATOM 1241 O O . GLU A 1 155 ? 7.204 1.672 29.450 1.00 54.00 155 GLU A O 1
ATOM 1246 N N . ASN A 1 156 ? 6.939 1.515 27.232 1.00 53.50 156 ASN A N 1
ATOM 1247 C CA . ASN A 1 156 ? 7.635 2.772 26.929 1.00 53.50 156 ASN A CA 1
ATOM 1248 C C . ASN A 1 156 ? 6.934 4.020 27.507 1.00 53.50 156 ASN A C 1
ATOM 1250 O O . ASN A 1 156 ? 7.601 4.960 27.940 1.00 53.50 156 ASN A O 1
ATOM 1254 N N . ASN A 1 157 ? 5.594 4.062 27.537 1.00 53.50 157 ASN A N 1
ATOM 1255 C CA . ASN A 1 157 ? 4.872 5.182 28.161 1.00 53.50 157 ASN A CA 1
ATOM 1256 C C . ASN A 1 157 ? 5.003 5.154 29.697 1.00 53.50 157 ASN A C 1
ATOM 1258 O O . ASN A 1 157 ? 5.084 6.199 30.338 1.00 53.50 157 ASN A O 1
ATOM 1262 N N . VAL A 1 158 ? 5.070 3.960 30.295 1.00 54.91 158 VAL A N 1
ATOM 1263 C CA . VAL A 1 158 ? 5.338 3.786 31.731 1.00 54.91 158 VAL A CA 1
ATOM 1264 C C . VAL A 1 158 ? 6.790 4.146 32.067 1.00 54.91 158 VAL A C 1
ATOM 1266 O O . VAL A 1 158 ? 7.021 4.833 33.061 1.00 54.91 158 VAL A O 1
ATOM 1269 N N . GLU A 1 159 ? 7.763 3.779 31.229 1.00 51.62 159 GLU A N 1
ATOM 1270 C CA . GLU A 1 159 ? 9.162 4.193 31.388 1.00 51.62 159 GLU A CA 1
ATOM 1271 C C . GLU A 1 159 ? 9.334 5.713 31.283 1.00 51.62 159 GLU A C 1
ATOM 1273 O O . GLU A 1 159 ? 10.070 6.289 32.079 1.00 51.62 159 GLU A O 1
ATOM 1278 N N . ALA A 1 160 ? 8.612 6.395 30.386 1.00 55.91 160 ALA A N 1
ATOM 1279 C CA . ALA A 1 160 ? 8.643 7.857 30.298 1.00 55.91 160 ALA A CA 1
ATOM 1280 C C . ALA A 1 160 ? 8.101 8.540 31.571 1.00 55.91 160 ALA A C 1
ATOM 1282 O O . ALA A 1 160 ? 8.646 9.555 32.012 1.00 55.91 160 ALA A O 1
ATOM 1283 N N . VAL A 1 161 ? 7.066 7.971 32.201 1.00 57.44 161 VAL A N 1
ATOM 1284 C CA . VAL A 1 161 ? 6.537 8.449 33.492 1.00 57.44 161 VAL A CA 1
ATOM 1285 C C . VAL A 1 161 ? 7.520 8.176 34.636 1.00 57.44 161 VAL A C 1
ATOM 1287 O O . VAL A 1 161 ? 7.706 9.037 35.493 1.00 57.44 161 VAL A O 1
ATOM 1290 N N . LEU A 1 162 ? 8.191 7.020 34.644 1.00 54.44 162 LEU A N 1
ATOM 1291 C CA . LEU A 1 162 ? 9.221 6.695 35.638 1.00 54.44 162 LEU A CA 1
ATOM 1292 C C . LEU A 1 162 ? 10.478 7.565 35.478 1.00 54.44 162 LEU A C 1
ATOM 1294 O O . LEU A 1 162 ? 11.021 8.033 36.476 1.00 54.44 162 LEU A O 1
ATOM 1298 N N . ALA A 1 163 ? 10.900 7.847 34.245 1.00 56.31 163 ALA A N 1
ATOM 1299 C CA . ALA A 1 163 ? 12.013 8.745 33.949 1.00 56.31 163 ALA A CA 1
ATOM 1300 C C . ALA A 1 163 ? 11.691 10.198 34.341 1.00 56.31 163 ALA A C 1
ATOM 1302 O O . ALA A 1 163 ? 12.522 10.860 34.955 1.00 56.31 163 ALA A O 1
ATOM 1303 N N . GLY A 1 164 ? 10.465 10.670 34.080 1.00 53.28 164 GLY A N 1
ATOM 1304 C CA . GLY A 1 164 ? 9.999 11.992 34.519 1.00 53.28 164 GLY A CA 1
ATOM 1305 C C . GLY A 1 164 ? 9.795 12.116 36.036 1.00 53.28 164 GLY A C 1
ATOM 1306 O O . GLY A 1 164 ? 9.859 13.217 36.576 1.00 53.28 164 GLY A O 1
ATOM 1307 N N . ALA A 1 165 ? 9.583 11.002 36.742 1.00 56.28 165 ALA A N 1
ATOM 1308 C CA . ALA A 1 165 ? 9.519 10.967 38.204 1.00 56.28 165 ALA A CA 1
ATOM 1309 C C . ALA A 1 165 ? 10.907 10.883 38.873 1.00 56.28 165 ALA A C 1
ATOM 1311 O O . ALA A 1 165 ? 11.021 11.179 40.064 1.00 56.28 165 ALA A O 1
ATOM 1312 N N . GLY A 1 166 ? 11.961 10.520 38.130 1.00 53.38 166 GLY A N 1
ATOM 1313 C CA . GLY A 1 166 ? 13.340 10.457 38.629 1.00 53.38 166 GLY A CA 1
ATOM 1314 C C . GLY A 1 166 ? 13.894 11.813 39.082 1.00 53.38 166 GLY A C 1
ATOM 1315 O O . GLY A 1 166 ? 14.607 11.875 40.084 1.00 53.38 166 GLY A O 1
ATOM 1316 N N . ASP A 1 167 ? 13.476 12.905 38.433 1.00 51.69 167 ASP A N 1
ATOM 1317 C CA . ASP A 1 167 ? 13.886 14.274 38.785 1.00 51.69 167 ASP A CA 1
ATOM 1318 C C . ASP A 1 167 ? 13.297 14.768 40.123 1.00 51.69 167 ASP A C 1
ATOM 1320 O O . ASP A 1 167 ? 13.810 15.718 40.709 1.00 51.69 167 ASP A O 1
ATOM 1324 N N . ILE A 1 168 ? 12.252 14.119 40.657 1.00 53.03 168 ILE A N 1
ATOM 1325 C CA . ILE A 1 168 ? 11.651 14.492 41.954 1.00 53.03 168 ILE A CA 1
ATOM 1326 C C . ILE A 1 168 ? 12.377 13.810 43.131 1.00 53.03 168 ILE A C 1
ATOM 1328 O O . ILE A 1 168 ? 12.314 14.295 44.260 1.00 53.03 168 ILE A O 1
ATOM 1332 N N . PHE A 1 169 ? 13.123 12.726 42.888 1.00 46.66 169 PHE A N 1
ATOM 1333 C CA . PHE A 1 169 ? 13.819 11.970 43.939 1.00 46.66 169 PHE A CA 1
ATOM 1334 C C . PHE A 1 169 ? 15.334 12.221 44.013 1.00 46.66 169 PHE A C 1
ATOM 1336 O O . PHE A 1 169 ? 15.983 11.658 44.893 1.00 46.66 169 PHE A O 1
ATOM 1343 N N . SER A 1 170 ? 15.908 13.073 43.151 1.00 46.94 170 SER A N 1
ATOM 1344 C CA . SER A 1 170 ? 17.352 13.375 43.162 1.00 46.94 170 SER A CA 1
ATOM 1345 C C . SER A 1 170 ? 17.738 14.694 43.848 1.00 46.94 170 SER A C 1
ATOM 1347 O O . SER A 1 170 ? 18.908 15.075 43.803 1.00 46.94 170 SER A O 1
ATOM 1349 N N . SER A 1 171 ? 16.800 15.404 44.480 1.00 49.34 171 SER A N 1
ATOM 1350 C CA . SER A 1 171 ? 17.112 16.562 45.326 1.00 49.34 171 SER A CA 1
ATOM 1351 C C . SER A 1 171 ? 16.813 16.254 46.793 1.00 49.34 171 SER A C 1
ATOM 1353 O O . SER A 1 171 ? 15.726 16.545 47.299 1.00 49.34 171 SER A O 1
ATOM 1355 N N . GLY A 1 172 ? 17.808 15.663 47.452 1.00 39.44 172 GLY A N 1
ATOM 1356 C CA . GLY A 1 172 ? 17.951 15.532 48.898 1.00 39.44 172 GLY A CA 1
ATOM 1357 C C . GLY A 1 172 ? 19.429 15.482 49.243 1.00 39.44 172 GLY A C 1
ATOM 1358 O O . GLY A 1 172 ? 20.112 14.611 48.664 1.00 39.44 172 GLY A O 1
#

InterPro domains:
  IPR013647 Oligopeptidase F, N-terminal domain [PF08439] (117-171)

Mean predicted aligned error: 8.05 Å

pLDDT: mean 89.45, std 15.67, range [39.44, 98.81]

Secondary structure (DSSP, 8-state):
-PPP-PPPPGGGS-GGGS--GGGT-SSHHHHHHHHHHHHHHHHHHHTTTTTTTS-HHHHHHHHHHHHHHHHHHHHHHHHHHHHHHH-TT-HHHHHHHHHHHHHHHHHHHHHTTHHHHHTTS-HHHHHHHHHH-GGGGGGHHHHHHHHHHHHHHHHHHHHHHHHHHHHHHS--

Sequence (172 aa):
MAKTQELPLRNEVPEALTWDLTTVYASDEAFESDFSDVKAGAEKFAKLSGTIANNAAALLKATDDLMALSRKLEKVYVYAQLKNDQDTSVDRYQAMYSRSEALAAQFGAATSWFEPELLKISDSKMQEFYQAEPKLTAYQRFFDQTFERRQHILENNVEAVLAGAGDIFSSG

Solvent-accessible surface area (backbone atoms only — not comparable to full-atom values): 9906 Å² total; per-residue (Å²): 132,83,79,82,80,79,78,78,54,71,90,69,53,59,69,94,81,51,84,75,59,53,83,80,38,82,41,72,68,56,42,53,51,52,51,51,49,38,54,57,46,29,64,56,53,42,71,49,68,95,42,45,84,76,42,40,66,44,35,43,51,52,50,53,50,51,55,53,43,51,54,51,45,49,52,45,37,53,51,25,44,57,52,16,73,64,42,84,84,41,64,71,32,49,52,48,28,54,54,34,54,53,47,52,54,51,39,52,63,41,50,57,62,52,62,67,52,55,70,68,56,48,71,71,58,50,53,54,24,39,72,76,31,61,73,48,59,82,45,42,68,63,51,50,61,54,51,62,51,47,59,64,52,53,52,53,56,51,48,52,52,54,59,66,50,47,73,73,73,72,77,126

Radius of gyration: 24.0 Å; Cα contacts (8 Å, |Δi|>4): 103; chains: 1; bounding box: 64×33×82 Å